Protein AF-A0A832R1A5-F1 (afdb_monomer_lite)

Structure (mmCIF, N/CA/C/O backbone):
data_AF-A0A832R1A5-F1
#
_entry.id   AF-A0A832R1A5-F1
#
loop_
_atom_site.group_PDB
_atom_site.id
_atom_site.type_symbol
_atom_site.label_atom_id
_atom_site.label_alt_id
_atom_site.label_comp_id
_atom_site.label_asym_id
_atom_site.label_entity_id
_atom_site.label_seq_id
_atom_site.pdbx_PDB_ins_code
_atom_site.Cartn_x
_atom_site.Cartn_y
_atom_site.Cartn_z
_atom_site.occupancy
_atom_site.B_iso_or_equiv
_atom_site.auth_seq_id
_atom_site.auth_comp_id
_atom_site.auth_asym_id
_atom_site.auth_atom_id
_atom_site.pdbx_PDB_model_num
ATOM 1 N N . MET A 1 1 ? -7.206 -4.282 30.343 1.00 36.53 1 MET A N 1
ATOM 2 C CA . MET A 1 1 ? -7.888 -5.106 29.324 1.00 36.53 1 MET A CA 1
ATOM 3 C C . MET A 1 1 ? -7.051 -5.003 28.058 1.00 36.53 1 MET A C 1
ATOM 5 O O . MET A 1 1 ? -6.780 -3.883 27.651 1.00 36.53 1 MET A O 1
ATOM 9 N N . LYS A 1 2 ? -6.509 -6.111 27.535 1.00 43.59 2 LYS A N 1
ATOM 10 C CA . LYS A 1 2 ? -5.752 -6.111 26.271 1.00 43.59 2 LYS A CA 1
ATOM 11 C C . LYS A 1 2 ? -6.705 -6.581 25.183 1.00 43.59 2 LYS A C 1
ATOM 13 O O . LYS A 1 2 ? -7.013 -7.765 25.123 1.00 43.59 2 LYS A O 1
ATOM 18 N N . TYR A 1 3 ? -7.196 -5.643 24.390 1.00 51.56 3 TYR A N 1
ATOM 19 C CA . TYR A 1 3 ? -7.909 -5.957 23.164 1.00 51.56 3 TYR A CA 1
ATOM 20 C C . TYR A 1 3 ? -6.858 -6.345 22.125 1.00 51.56 3 TYR A C 1
ATOM 22 O O . TYR A 1 3 ? -5.966 -5.550 21.826 1.00 51.56 3 TYR A O 1
ATOM 30 N N . ASN A 1 4 ? -6.906 -7.580 21.632 1.00 60.34 4 ASN A N 1
ATOM 31 C CA . ASN A 1 4 ? -6.126 -7.953 20.460 1.00 60.34 4 ASN A CA 1
ATOM 32 C C . ASN A 1 4 ? -6.917 -7.473 19.243 1.00 60.34 4 ASN A C 1
ATOM 34 O O . ASN A 1 4 ? -8.109 -7.720 19.141 1.00 60.34 4 ASN A O 1
ATOM 38 N N . GLY A 1 5 ? -6.288 -6.736 18.343 1.00 69.12 5 GLY A N 1
ATOM 39 C CA . GLY A 1 5 ? -6.924 -6.247 17.126 1.00 69.12 5 GLY A CA 1
ATOM 40 C C . GLY A 1 5 ? -5.936 -6.301 15.977 1.00 69.12 5 GLY A C 1
ATOM 41 O O . GLY A 1 5 ? -4.726 -6.352 16.201 1.00 69.12 5 GLY A O 1
ATOM 42 N N . TYR A 1 6 ? -6.444 -6.313 14.751 1.00 78.81 6 TYR A N 1
ATOM 43 C CA . TYR A 1 6 ? -5.612 -6.179 13.564 1.00 78.81 6 TYR A CA 1
ATOM 44 C C . TYR A 1 6 ? -6.191 -5.133 12.618 1.00 78.81 6 TYR A C 1
ATOM 46 O O . TYR A 1 6 ? -7.404 -4.937 12.509 1.00 78.81 6 TYR A O 1
ATOM 54 N N . LEU A 1 7 ? -5.282 -4.463 11.922 1.00 85.56 7 LEU A N 1
ATOM 55 C CA . LEU A 1 7 ? -5.570 -3.440 10.934 1.00 85.56 7 LEU A CA 1
ATOM 56 C C . LEU A 1 7 ? -5.046 -3.924 9.583 1.00 85.56 7 LEU A C 1
ATOM 58 O O . LEU A 1 7 ? -3.906 -4.383 9.500 1.00 85.56 7 LEU A O 1
ATOM 62 N N . LYS A 1 8 ? -5.857 -3.823 8.530 1.00 89.56 8 LYS A N 1
ATOM 63 C CA . LYS A 1 8 ? -5.419 -4.097 7.156 1.00 89.56 8 LYS A CA 1
ATOM 64 C C . LYS A 1 8 ? -5.308 -2.782 6.399 1.00 89.56 8 LYS A C 1
ATOM 66 O O . LYS A 1 8 ? -6.298 -2.065 6.260 1.00 89.56 8 LYS A O 1
ATOM 71 N N . ALA A 1 9 ? -4.119 -2.501 5.884 1.00 91.94 9 ALA A N 1
ATOM 72 C CA . ALA A 1 9 ? -3.858 -1.391 4.979 1.00 91.94 9 ALA A CA 1
ATOM 73 C C . ALA A 1 9 ? -3.256 -1.919 3.676 1.00 91.94 9 ALA A C 1
ATOM 75 O O . ALA A 1 9 ? -2.594 -2.958 3.668 1.00 91.94 9 ALA A O 1
ATOM 76 N N . GLY A 1 10 ? -3.490 -1.213 2.577 1.00 93.31 10 GLY A N 1
ATOM 77 C CA . GLY A 1 10 ? -2.987 -1.623 1.273 1.00 93.31 10 GLY A CA 1
ATOM 78 C C . GLY A 1 10 ? -3.198 -0.561 0.206 1.00 93.31 10 GLY A C 1
ATOM 79 O O . GLY A 1 10 ? -3.805 0.479 0.449 1.00 93.31 10 GLY A O 1
ATOM 80 N N . VAL A 1 11 ? -2.733 -0.869 -0.997 1.00 94.00 11 VAL A N 1
ATOM 81 C CA . VAL A 1 11 ? -2.980 -0.087 -2.208 1.00 94.00 11 VAL A CA 1
ATOM 82 C C . VAL A 1 11 ? -4.032 -0.822 -3.031 1.00 94.00 11 VAL A C 1
ATOM 84 O O . VAL A 1 11 ? -3.940 -2.031 -3.230 1.00 94.00 11 VAL A O 1
ATOM 87 N N . ASP A 1 12 ? -5.035 -0.100 -3.518 1.00 93.00 12 ASP A N 1
ATOM 88 C CA . ASP A 1 12 ? -6.055 -0.674 -4.394 1.00 93.00 12 ASP A CA 1
ATOM 89 C C . ASP A 1 12 ? -5.509 -0.849 -5.816 1.00 93.00 12 ASP A C 1
ATOM 91 O O . ASP A 1 12 ? -5.379 0.111 -6.580 1.00 93.00 12 ASP A O 1
ATOM 95 N N . PHE A 1 13 ? -5.196 -2.092 -6.178 1.00 90.75 13 PHE A N 1
ATOM 96 C CA . PHE A 1 13 ? -4.584 -2.402 -7.468 1.00 90.75 13 PHE A CA 1
ATOM 97 C C . PHE A 1 13 ? -5.527 -2.167 -8.653 1.00 90.75 13 PHE A C 1
ATOM 99 O O . PHE A 1 13 ? -5.051 -1.953 -9.766 1.00 90.75 13 PHE A O 1
ATOM 106 N N . SER A 1 14 ? -6.847 -2.125 -8.434 1.00 91.31 14 SER A N 1
ATOM 107 C CA . SER A 1 14 ? -7.812 -1.838 -9.504 1.00 91.31 14 SER A CA 1
ATOM 108 C C . SER A 1 14 ? -7.699 -0.407 -10.046 1.00 91.31 14 SER A C 1
ATOM 110 O O . SER A 1 14 ? -8.108 -0.138 -11.174 1.00 91.31 14 SER A O 1
ATOM 112 N N . ARG A 1 15 ? -7.110 0.506 -9.261 1.00 90.75 15 ARG A N 1
ATOM 113 C CA . ARG A 1 15 ? -6.889 1.916 -9.615 1.00 90.75 15 ARG A CA 1
ATOM 114 C C . ARG A 1 15 ? -5.472 2.201 -10.126 1.00 90.75 15 ARG A C 1
ATOM 116 O O . ARG A 1 15 ? -5.155 3.355 -10.409 1.00 90.75 15 ARG A O 1
ATOM 123 N N . ILE A 1 16 ? -4.619 1.183 -10.246 1.00 91.94 16 ILE A N 1
ATOM 124 C CA . ILE A 1 16 ? -3.266 1.348 -10.783 1.00 91.94 16 ILE A CA 1
ATOM 125 C C . ILE A 1 16 ? -3.335 1.668 -12.276 1.00 91.94 16 ILE A C 1
ATOM 127 O O . ILE A 1 16 ? -4.058 1.029 -13.039 1.00 91.94 16 ILE A O 1
ATOM 131 N N . LYS A 1 17 ? -2.531 2.641 -12.707 1.00 91.69 17 LYS A N 1
ATOM 132 C CA . LYS A 1 17 ? -2.356 2.979 -14.124 1.00 91.69 17 LYS A CA 1
ATOM 133 C C . LYS A 1 17 ? -0.989 2.507 -14.588 1.00 91.69 17 LYS A C 1
ATOM 135 O O . LYS A 1 17 ? 0.019 2.834 -13.965 1.00 91.69 17 LYS A O 1
ATOM 140 N N . ILE A 1 18 ? -0.959 1.757 -15.685 1.00 90.50 18 ILE A N 1
ATOM 141 C CA . ILE A 1 18 ? 0.268 1.214 -16.270 1.00 90.50 18 ILE A CA 1
ATOM 142 C C . ILE A 1 18 ? 0.465 1.837 -17.649 1.00 90.50 18 ILE A C 1
ATOM 144 O O . ILE A 1 18 ? -0.435 1.822 -18.487 1.00 90.50 18 ILE A O 1
ATOM 148 N N . ASN A 1 19 ? 1.660 2.366 -17.882 1.00 89.44 19 ASN A N 1
ATOM 149 C CA . ASN A 1 19 ? 2.071 2.979 -19.132 1.00 89.44 19 ASN A CA 1
ATOM 150 C C . ASN A 1 19 ? 3.384 2.334 -19.580 1.00 89.44 19 ASN A C 1
ATOM 152 O O . ASN A 1 19 ? 4.444 2.608 -19.019 1.00 89.44 19 ASN A O 1
ATOM 156 N N . THR A 1 20 ? 3.321 1.488 -20.602 1.00 88.88 20 THR A N 1
ATOM 157 C CA . THR A 1 20 ? 4.510 0.959 -21.280 1.00 88.88 20 THR A CA 1
ATOM 158 C C . THR A 1 20 ? 5.116 2.064 -22.140 1.00 88.88 20 THR A C 1
ATOM 160 O O . THR A 1 20 ? 4.452 2.579 -23.040 1.00 88.88 20 THR A O 1
ATOM 163 N N . LEU A 1 21 ? 6.348 2.466 -21.833 1.00 82.69 21 LEU A N 1
ATOM 164 C CA . LEU A 1 21 ? 7.063 3.518 -22.561 1.00 82.69 21 LEU A CA 1
ATOM 165 C C . LEU A 1 21 ? 7.871 2.926 -23.722 1.00 82.69 21 LEU A C 1
ATOM 167 O O . LEU A 1 21 ? 7.950 3.533 -24.787 1.00 82.69 21 LEU A O 1
ATOM 171 N N . THR A 1 22 ? 8.424 1.729 -23.520 1.00 86.31 22 THR A N 1
ATOM 172 C CA . THR A 1 22 ? 9.094 0.898 -24.530 1.00 86.31 22 THR A CA 1
ATOM 173 C C . THR A 1 22 ? 8.855 -0.582 -24.206 1.00 86.31 22 THR A C 1
ATOM 175 O O . THR A 1 22 ? 8.242 -0.900 -23.185 1.00 86.31 22 THR A O 1
ATOM 178 N N . ASP A 1 23 ? 9.386 -1.492 -25.028 1.00 85.81 23 ASP A N 1
ATOM 179 C CA . ASP A 1 23 ? 9.330 -2.941 -24.774 1.00 85.81 23 ASP A CA 1
ATOM 180 C C . ASP A 1 23 ? 10.053 -3.360 -23.477 1.00 85.81 23 ASP A C 1
ATOM 182 O O . ASP A 1 23 ? 9.775 -4.425 -22.936 1.00 85.81 23 ASP A O 1
ATOM 186 N N . SER A 1 24 ? 10.965 -2.527 -22.960 1.00 90.12 24 SER A N 1
ATOM 187 C CA . SER A 1 24 ? 11.765 -2.800 -21.756 1.00 90.1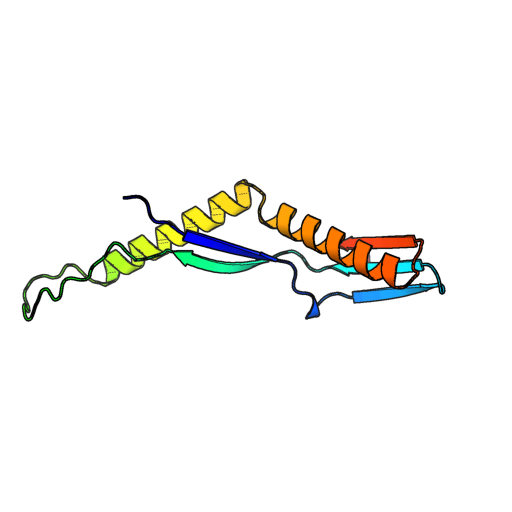2 24 SER A CA 1
ATOM 188 C C . SER A 1 24 ? 11.521 -1.819 -20.605 1.00 90.12 24 SER A C 1
ATOM 190 O O . SER A 1 24 ? 12.080 -2.009 -19.521 1.00 90.12 24 SER A O 1
ATOM 192 N N . MET A 1 25 ? 10.710 -0.775 -20.820 1.00 92.50 25 MET A N 1
ATOM 193 C CA . MET A 1 25 ? 10.469 0.304 -19.859 1.00 92.50 25 MET A CA 1
ATOM 194 C C . MET A 1 25 ? 8.981 0.477 -19.561 1.00 92.50 25 MET A C 1
ATOM 196 O O . MET A 1 25 ? 8.161 0.688 -20.460 1.00 92.50 25 MET A O 1
ATOM 200 N N . VAL A 1 26 ? 8.644 0.495 -18.273 1.00 93.88 26 VAL A N 1
ATOM 201 C CA . VAL A 1 26 ? 7.271 0.651 -17.791 1.00 93.88 26 VAL A CA 1
ATOM 202 C C . VAL A 1 26 ? 7.182 1.686 -16.675 1.00 93.88 26 VAL A C 1
ATOM 204 O O . VAL A 1 26 ? 7.989 1.729 -15.746 1.00 93.88 26 VAL A O 1
ATOM 207 N N . HIS A 1 27 ? 6.162 2.533 -16.767 1.00 94.00 27 HIS A N 1
ATOM 208 C CA . HIS A 1 27 ? 5.765 3.447 -15.711 1.00 94.00 27 HIS A CA 1
ATOM 209 C C . HIS A 1 27 ? 4.464 2.970 -15.065 1.00 94.00 27 HIS A C 1
ATOM 211 O O . HIS A 1 27 ? 3.472 2.736 -15.754 1.00 94.00 27 HIS A O 1
ATOM 217 N N . VAL A 1 28 ? 4.455 2.877 -13.739 1.00 93.75 28 VAL A N 1
ATOM 218 C CA . VAL A 1 28 ? 3.290 2.484 -12.945 1.00 93.75 28 VAL A CA 1
ATOM 219 C C . VAL A 1 28 ? 2.922 3.622 -12.009 1.00 93.75 28 VAL A C 1
ATOM 221 O O . VAL A 1 28 ? 3.752 4.090 -11.234 1.00 93.75 28 VAL A O 1
ATOM 224 N N . SER A 1 29 ? 1.671 4.062 -12.063 1.00 93.62 29 SER A N 1
ATOM 225 C CA . SER A 1 29 ? 1.112 5.004 -11.103 1.00 93.62 29 SER A CA 1
ATOM 226 C C . SER A 1 29 ? 0.204 4.258 -10.135 1.00 93.62 29 SER A C 1
ATOM 228 O O . SER A 1 29 ? -0.776 3.642 -10.558 1.00 93.62 29 SER A O 1
ATOM 230 N N . ILE A 1 30 ? 0.548 4.292 -8.849 1.00 94.31 30 ILE A N 1
ATOM 231 C CA . ILE A 1 30 ? -0.216 3.650 -7.779 1.00 94.31 30 ILE A CA 1
ATOM 232 C C . ILE A 1 30 ? -1.051 4.686 -7.015 1.00 94.31 30 ILE A C 1
ATOM 234 O O . ILE A 1 30 ? -0.564 5.792 -6.758 1.00 94.31 30 ILE A O 1
ATOM 238 N N . PRO A 1 31 ? -2.300 4.366 -6.631 1.00 93.06 31 PRO A N 1
ATOM 239 C CA . PRO A 1 31 ? -3.085 5.243 -5.774 1.00 93.06 31 PRO A CA 1
ATOM 240 C C . PRO A 1 31 ? -2.473 5.308 -4.370 1.00 93.06 31 PRO A C 1
ATOM 242 O O . PRO A 1 31 ? -1.635 4.485 -3.990 1.00 93.06 31 PRO A O 1
ATOM 245 N N . LYS A 1 32 ? -2.924 6.278 -3.572 1.00 91.88 32 LYS A N 1
ATOM 246 C CA . LYS A 1 32 ? -2.549 6.330 -2.157 1.00 91.88 32 LYS A CA 1
ATOM 247 C C . LYS A 1 32 ? -3.061 5.087 -1.413 1.00 91.88 32 LYS A C 1
ATOM 249 O O . LYS A 1 32 ? -4.151 4.603 -1.726 1.00 91.88 32 LYS A O 1
ATOM 254 N N . PRO A 1 33 ? -2.297 4.586 -0.431 1.00 92.31 33 PRO A N 1
ATOM 255 C CA . PRO A 1 33 ? -2.723 3.481 0.409 1.00 92.31 33 PRO A CA 1
ATOM 256 C C . PRO A 1 33 ? -3.887 3.911 1.305 1.00 92.31 33 PRO A C 1
ATOM 258 O O . PRO A 1 33 ? -3.963 5.057 1.754 1.00 92.31 33 PRO A O 1
ATOM 261 N N . GLU A 1 34 ? -4.766 2.966 1.605 1.00 90.50 34 GLU A N 1
ATOM 262 C CA . GLU A 1 34 ? -5.939 3.165 2.450 1.00 90.50 34 GLU A CA 1
ATOM 263 C C . GLU A 1 34 ? -6.038 2.031 3.478 1.00 90.50 34 GLU A C 1
ATOM 265 O O . GLU A 1 34 ? -5.466 0.949 3.314 1.00 90.50 34 GLU A O 1
ATOM 270 N N . ILE A 1 35 ? -6.756 2.294 4.569 1.00 88.06 35 ILE A N 1
ATOM 271 C CA . ILE A 1 35 ? -7.121 1.268 5.547 1.00 88.06 35 ILE A CA 1
ATOM 272 C C . ILE A 1 35 ? -8.398 0.599 5.047 1.00 88.06 35 ILE A C 1
ATOM 274 O O . ILE A 1 35 ? -9.424 1.259 4.904 1.00 88.06 35 ILE A O 1
ATOM 278 N N . PHE A 1 36 ? -8.335 -0.708 4.805 1.00 84.94 36 PHE A N 1
ATOM 279 C CA . PHE A 1 36 ? -9.465 -1.493 4.304 1.00 84.94 36 PHE A CA 1
ATOM 280 C C . PHE A 1 36 ? -10.293 -2.122 5.417 1.00 84.94 36 PHE A C 1
ATOM 282 O O . PHE A 1 36 ? -11.499 -2.293 5.264 1.00 84.94 36 PHE A O 1
ATOM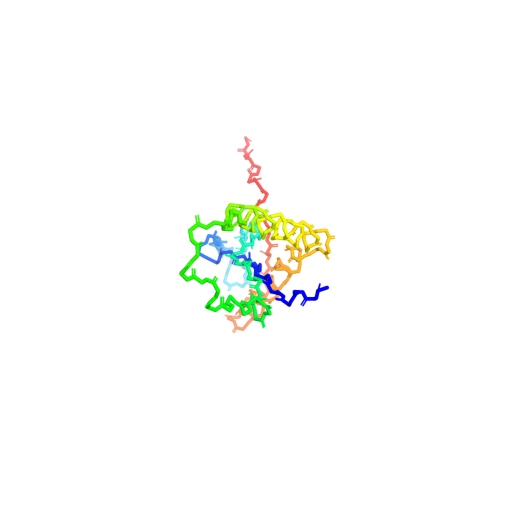 289 N N . ASP A 1 37 ? -9.650 -2.515 6.516 1.00 78.56 37 ASP A N 1
ATOM 290 C CA . ASP A 1 37 ? -10.307 -3.292 7.563 1.00 78.56 37 ASP A CA 1
ATOM 291 C C . ASP A 1 37 ? -9.696 -2.989 8.929 1.00 78.56 37 ASP A C 1
ATOM 293 O O . ASP A 1 37 ? -8.488 -2.784 9.055 1.00 78.56 37 ASP A O 1
ATOM 297 N N . THR A 1 38 ? -10.542 -2.949 9.951 1.00 76.75 38 THR A N 1
ATOM 298 C CA . THR A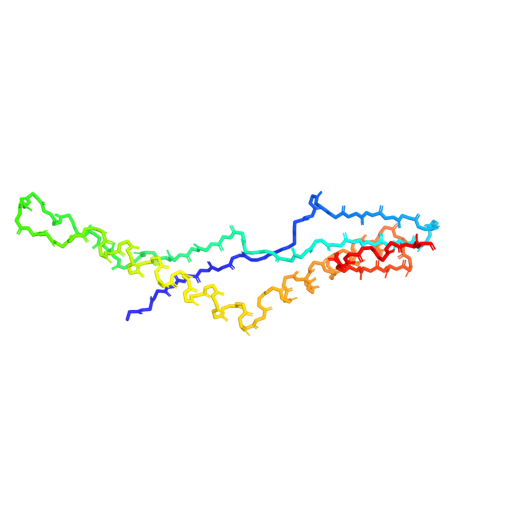 1 38 ? -10.183 -2.657 11.340 1.00 76.75 38 THR A CA 1
ATOM 299 C C . THR A 1 38 ? -10.988 -3.586 12.236 1.00 76.75 38 THR A C 1
ATOM 301 O O . THR A 1 38 ? -12.169 -3.343 12.501 1.00 76.75 38 THR A O 1
ATOM 304 N N . VAL A 1 39 ? -10.343 -4.647 12.716 1.00 74.31 39 VAL A N 1
ATOM 305 C CA . VAL A 1 39 ? -10.973 -5.650 13.576 1.00 74.31 39 VAL A CA 1
ATOM 306 C C . VAL A 1 39 ? -10.422 -5.522 14.985 1.00 74.31 39 VAL A C 1
ATOM 308 O O . VAL A 1 39 ? -9.211 -5.504 15.195 1.00 74.31 39 VAL A O 1
ATOM 311 N N . ILE A 1 40 ? -11.332 -5.456 15.950 1.00 68.31 40 ILE A N 1
ATOM 312 C CA . ILE A 1 40 ? -11.028 -5.616 17.369 1.00 68.31 40 ILE A CA 1
ATOM 313 C C . ILE A 1 40 ? -11.599 -6.979 17.755 1.00 68.31 40 ILE A C 1
ATOM 315 O O . ILE A 1 40 ? -12.782 -7.220 17.532 1.00 68.31 40 ILE A O 1
ATOM 319 N N . ASP A 1 41 ? -10.758 -7.883 18.256 1.00 60.88 41 ASP A N 1
ATOM 320 C CA . ASP A 1 41 ? -11.194 -9.180 18.767 1.00 60.88 41 ASP A CA 1
ATOM 321 C C . ASP A 1 41 ? -11.947 -8.957 20.084 1.00 60.88 41 ASP A C 1
ATOM 323 O O . ASP A 1 41 ? -11.376 -8.588 21.115 1.00 60.88 41 ASP A O 1
ATOM 327 N N . GLU A 1 42 ? -13.262 -9.148 20.025 1.00 57.03 42 GLU A N 1
ATOM 328 C CA . GLU A 1 42 ? -14.184 -9.004 21.150 1.00 57.03 42 GLU A CA 1
ATOM 329 C C . GLU A 1 42 ? -14.167 -10.228 22.088 1.00 57.03 42 GLU A C 1
ATOM 331 O O . GLU A 1 42 ? -14.968 -10.289 23.022 1.00 57.03 42 GLU A O 1
ATOM 336 N N . GLY A 1 43 ? -13.230 -11.174 21.913 1.00 53.94 43 GLY A N 1
ATOM 337 C CA . GLY A 1 43 ? -13.094 -12.440 22.653 1.00 53.94 43 GLY A CA 1
ATOM 338 C C . GLY A 1 43 ? -12.923 -12.381 24.183 1.00 53.94 43 GLY A C 1
ATOM 339 O O . GLY A 1 43 ? -12.522 -13.367 24.794 1.00 53.94 43 GLY A O 1
ATOM 340 N N . SER A 1 44 ? -13.241 -11.268 24.844 1.00 44.94 44 SER A N 1
ATOM 341 C CA . SER A 1 44 ? -13.348 -11.182 26.308 1.00 44.94 44 SER A CA 1
ATOM 342 C C . SER A 1 44 ? -14.580 -10.434 26.817 1.00 44.94 44 SER A C 1
ATOM 344 O O . SER A 1 44 ? -14.749 -10.316 28.028 1.00 44.94 44 SER A O 1
ATOM 346 N N . VAL A 1 45 ? -15.483 -9.999 25.935 1.00 45.44 45 VAL A N 1
ATOM 347 C CA . VAL A 1 45 ? -16.860 -9.735 26.345 1.00 45.44 45 VAL A CA 1
ATOM 348 C C . VAL A 1 45 ? -17.631 -10.994 26.004 1.00 45.44 45 VAL A C 1
ATOM 350 O O . VAL A 1 45 ? -18.368 -11.075 25.028 1.00 45.44 45 VAL A O 1
ATOM 353 N N . GLN A 1 46 ? -17.438 -12.020 26.840 1.00 41.91 46 GLN A N 1
ATOM 354 C CA . GLN A 1 46 ? -18.553 -12.907 27.125 1.00 41.91 46 GLN A CA 1
ATOM 355 C C . GLN A 1 46 ? -19.664 -11.968 27.581 1.00 41.91 46 GLN A C 1
ATOM 357 O O . GLN A 1 46 ? -19.691 -11.535 28.732 1.00 41.91 46 GLN A O 1
ATOM 362 N N . ILE A 1 47 ? -20.532 -11.591 26.642 1.00 46.44 47 ILE A N 1
ATOM 363 C CA . ILE A 1 47 ? -21.883 -11.154 26.929 1.00 46.44 47 ILE A CA 1
ATOM 364 C C . ILE A 1 47 ? -22.470 -12.399 27.577 1.00 46.44 47 ILE A C 1
ATOM 366 O O . ILE A 1 47 ? -23.034 -13.273 26.917 1.00 46.44 47 ILE A O 1
ATOM 370 N N . TYR A 1 48 ? -22.183 -12.564 28.872 1.00 39.03 48 TYR A N 1
ATOM 371 C CA . TYR A 1 48 ? -22.929 -13.469 29.701 1.00 39.03 48 TYR A CA 1
ATOM 372 C C . TYR A 1 48 ? -24.372 -13.130 29.405 1.00 39.03 48 TYR A C 1
ATOM 374 O O . TYR A 1 48 ? -24.743 -11.964 29.259 1.00 39.03 48 TYR A O 1
ATOM 382 N N . ASN A 1 49 ? -25.143 -14.185 29.236 1.00 42.38 49 ASN A N 1
ATOM 383 C CA . ASN A 1 49 ? -26.576 -14.194 29.062 1.00 42.38 49 ASN A CA 1
ATOM 384 C C . ASN A 1 49 ? -27.256 -13.650 30.346 1.00 42.38 49 ASN A C 1
ATOM 386 O O . ASN A 1 49 ? -28.072 -14.313 30.972 1.00 42.38 49 ASN A O 1
ATOM 390 N N . GLU A 1 50 ? -26.830 -12.472 30.799 1.00 41.00 50 GLU A N 1
ATOM 391 C CA . GLU A 1 50 ? -27.418 -11.623 31.810 1.00 41.00 50 GLU A CA 1
ATOM 392 C C . GLU A 1 50 ? -28.208 -10.585 31.012 1.00 41.00 50 GLU A C 1
ATOM 394 O O . GLU A 1 50 ? -27.655 -9.674 30.417 1.00 41.00 50 GLU A O 1
ATOM 399 N N . SER A 1 51 ? -29.519 -10.608 30.921 1.00 45.00 51 SER A N 1
ATOM 400 C CA . SER A 1 51 ? -30.514 -11.327 31.688 1.00 45.00 51 SER A CA 1
ATOM 401 C C . SER A 1 51 ? -31.856 -10.918 31.082 1.00 45.00 51 SER A C 1
ATOM 403 O O . SER A 1 51 ? -31.987 -9.832 30.510 1.00 45.00 51 SER A O 1
ATOM 405 N N . GLU A 1 52 ? -32.881 -11.735 31.271 1.00 47.84 52 GLU A N 1
ATOM 406 C CA . GLU A 1 52 ? -34.256 -11.249 31.345 1.00 47.84 52 GLU A CA 1
ATOM 407 C C . GLU A 1 52 ? -34.394 -10.253 32.514 1.00 47.84 52 GLU A C 1
ATOM 409 O O . GLU A 1 52 ? -34.932 -10.574 33.569 1.00 47.84 52 GLU A O 1
ATOM 414 N N . ASN A 1 53 ? -33.840 -9.046 32.384 1.00 46.34 53 ASN A N 1
ATOM 415 C CA . ASN A 1 53 ? -33.879 -8.050 33.446 1.00 46.34 53 ASN A CA 1
ATOM 416 C C . ASN A 1 53 ? -34.090 -6.663 32.844 1.00 46.34 53 ASN A C 1
ATOM 418 O O . ASN A 1 53 ? -33.169 -5.992 32.383 1.00 46.34 53 ASN A O 1
ATOM 422 N N . ALA A 1 54 ? -35.350 -6.232 32.869 1.00 52.00 54 ALA A N 1
ATOM 423 C CA . ALA A 1 54 ? -35.849 -4.960 32.347 1.00 52.00 54 ALA A CA 1
ATOM 424 C C . ALA A 1 54 ? -35.326 -3.705 33.089 1.00 52.0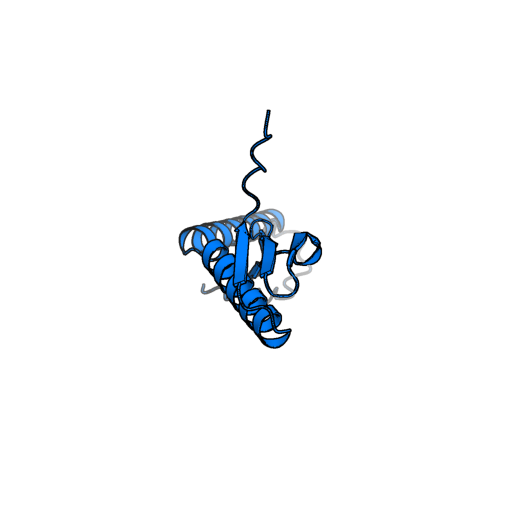0 54 ALA A C 1
ATOM 426 O O . ALA A 1 54 ? -35.877 -2.621 32.916 1.00 52.00 54 ALA A O 1
ATOM 427 N N . PHE A 1 55 ? -34.298 -3.838 33.936 1.00 53.50 55 PHE A N 1
ATOM 428 C CA . PHE A 1 55 ? -33.916 -2.827 34.926 1.00 53.50 55 PHE A CA 1
ATOM 429 C C . PHE A 1 55 ? -32.419 -2.511 35.030 1.00 53.50 55 PHE A C 1
ATOM 431 O O . PHE A 1 55 ? -32.051 -1.725 35.900 1.00 53.50 55 PHE A O 1
ATOM 438 N N . ASN A 1 56 ? -31.557 -3.014 34.138 1.00 44.28 56 ASN A N 1
ATOM 439 C CA . ASN A 1 56 ? -30.171 -2.536 34.076 1.00 44.28 56 ASN A CA 1
ATOM 440 C C . ASN A 1 56 ? -29.896 -1.792 32.758 1.00 44.28 56 ASN A C 1
ATOM 442 O O . ASN A 1 56 ? -29.514 -2.418 31.771 1.00 44.28 56 ASN A O 1
ATOM 446 N N . PRO A 1 57 ? -30.081 -0.459 32.695 1.00 46.53 57 PRO A N 1
ATOM 447 C CA . PRO A 1 57 ? -29.719 0.330 31.529 1.00 46.53 57 PRO A CA 1
ATOM 448 C C . PRO A 1 57 ? -28.203 0.561 31.519 1.00 46.53 57 PRO A C 1
ATOM 450 O O . PRO A 1 57 ? -27.741 1.699 31.567 1.00 46.53 57 PRO A O 1
ATOM 453 N N . ILE A 1 58 ? -27.405 -0.508 31.433 1.00 52.00 58 ILE A N 1
ATOM 454 C CA . ILE A 1 58 ? -26.080 -0.371 30.830 1.00 52.00 58 ILE A CA 1
ATOM 455 C C . ILE A 1 58 ? -26.385 -0.203 29.352 1.00 52.00 58 ILE A C 1
ATOM 457 O O . ILE A 1 58 ? -26.670 -1.157 28.629 1.00 52.00 58 ILE A O 1
ATOM 461 N N . LYS A 1 59 ? -26.507 1.060 28.956 1.00 55.38 59 LYS A N 1
ATOM 462 C CA . LYS A 1 59 ? -26.964 1.437 27.633 1.00 55.38 59 LYS A CA 1
ATOM 463 C C . LYS A 1 59 ? -25.975 0.833 26.649 1.00 55.38 59 LYS A C 1
ATOM 465 O O . LYS A 1 59 ? -24.816 1.228 26.610 1.00 55.38 59 LYS A O 1
ATOM 470 N N . ILE A 1 60 ? -26.432 -0.125 25.851 1.00 57.44 60 ILE A N 1
ATOM 471 C CA . ILE A 1 60 ? -25.654 -0.750 24.771 1.00 57.44 60 ILE A CA 1
ATOM 472 C C . ILE A 1 60 ? -24.997 0.329 23.876 1.00 57.44 60 ILE A C 1
ATOM 474 O O . ILE A 1 60 ? -23.929 0.110 23.306 1.00 57.44 60 ILE A O 1
ATOM 478 N N . SER A 1 61 ? -25.584 1.534 23.818 1.00 60.53 61 SER A N 1
ATOM 479 C CA . SER A 1 61 ? -24.990 2.727 23.203 1.00 60.53 61 SER A CA 1
ATOM 480 C C . SER A 1 61 ? -23.603 3.088 23.740 1.00 60.53 61 SER A C 1
ATOM 482 O O . SER A 1 61 ? -22.715 3.367 22.942 1.00 60.53 61 SER A O 1
ATOM 484 N N . ASP A 1 62 ? -23.397 3.056 25.057 1.00 62.53 62 ASP A N 1
ATOM 485 C CA . ASP A 1 62 ? -22.166 3.517 25.710 1.00 62.53 62 ASP A CA 1
ATOM 486 C C . ASP A 1 62 ? -21.013 2.538 25.425 1.00 62.53 62 ASP A C 1
ATOM 488 O O . ASP A 1 62 ? -19.859 2.938 25.257 1.00 62.53 62 ASP A O 1
ATOM 492 N N . TYR A 1 63 ? -21.345 1.250 25.288 1.00 64.75 63 TYR A N 1
ATOM 493 C CA . TYR A 1 63 ? -20.417 0.199 24.872 1.00 64.75 63 TYR A CA 1
ATOM 494 C C . TYR A 1 63 ? -20.003 0.351 23.400 1.00 64.75 63 TYR A C 1
ATOM 496 O O . TYR A 1 63 ? -18.812 0.368 23.088 1.00 64.75 63 TYR A O 1
ATOM 504 N N . ASN A 1 64 ? -20.967 0.561 22.499 1.00 67.12 64 ASN A N 1
ATOM 505 C CA . ASN A 1 64 ? -20.685 0.802 21.080 1.00 67.12 64 ASN A CA 1
ATOM 506 C C . ASN A 1 64 ? -19.856 2.083 20.861 1.00 67.12 64 ASN A C 1
ATOM 508 O O . ASN A 1 64 ? -18.973 2.121 20.002 1.00 67.12 64 ASN A O 1
ATOM 512 N N . GLU A 1 65 ? -20.101 3.128 21.654 1.00 73.69 65 GLU A N 1
ATOM 513 C CA . GLU A 1 65 ? -19.332 4.374 21.611 1.00 73.69 65 GLU A CA 1
ATOM 514 C C . GLU A 1 65 ? -17.895 4.190 22.128 1.00 73.69 65 GLU A C 1
ATOM 516 O O . GLU A 1 65 ? -16.955 4.771 21.579 1.00 73.69 65 GLU A O 1
ATOM 521 N N . ALA A 1 66 ? -17.691 3.369 23.163 1.00 73.62 66 ALA A N 1
ATOM 522 C CA . ALA A 1 66 ? -1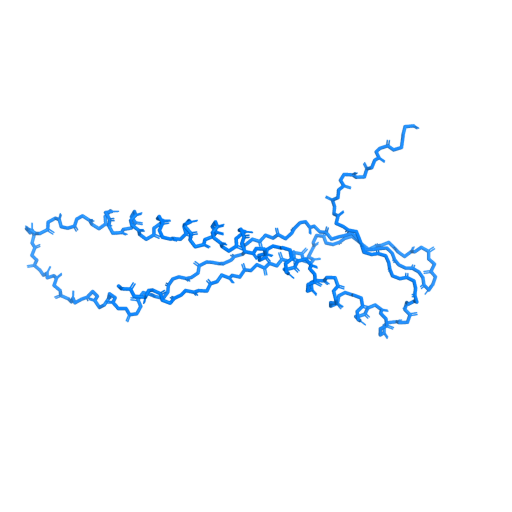6.356 3.008 23.639 1.00 73.62 66 ALA A CA 1
ATOM 523 C C . ALA A 1 66 ? -15.574 2.215 22.576 1.00 73.62 66 ALA A C 1
ATOM 525 O O . ALA A 1 66 ? -14.439 2.572 22.263 1.00 73.62 66 ALA A O 1
ATOM 526 N N . LEU A 1 67 ? -16.202 1.219 21.944 1.00 73.06 67 LEU A N 1
ATOM 527 C CA . LEU A 1 67 ? -15.587 0.438 20.866 1.00 73.06 67 LEU A CA 1
ATOM 528 C C . LEU A 1 67 ? -15.211 1.297 19.653 1.00 73.06 67 LEU A C 1
ATOM 530 O O . LEU A 1 67 ? -14.123 1.154 19.099 1.00 73.06 67 LEU A O 1
ATOM 534 N N . SER A 1 68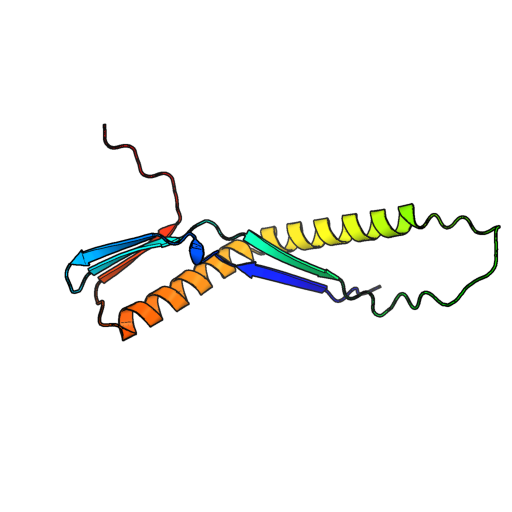 ? -16.090 2.213 19.243 1.00 76.69 68 SER A N 1
ATOM 535 C CA . SER A 1 68 ? -15.807 3.137 18.140 1.00 76.69 68 SER A CA 1
ATOM 536 C C . SER A 1 68 ? -14.617 4.055 18.452 1.00 76.69 68 SER A C 1
ATOM 538 O O . SER A 1 68 ? -13.760 4.289 17.595 1.00 76.69 68 SER A O 1
ATOM 540 N N . ARG A 1 69 ? -14.505 4.539 19.696 1.00 82.00 69 ARG A N 1
ATOM 541 C CA . ARG A 1 69 ? -13.347 5.333 20.136 1.00 82.00 69 ARG A CA 1
ATOM 542 C C . ARG A 1 69 ? -12.048 4.533 20.085 1.00 82.00 69 ARG A C 1
ATOM 544 O O . ARG A 1 69 ? -11.081 5.024 19.509 1.00 82.00 69 ARG A O 1
ATOM 551 N N . GLU A 1 70 ? -12.040 3.306 20.597 1.00 81.38 70 GLU A N 1
ATOM 552 C CA . GLU A 1 70 ? -10.864 2.425 20.550 1.00 81.38 70 GLU A CA 1
ATOM 553 C C . GLU A 1 70 ? -10.432 2.114 19.105 1.00 81.38 70 GLU A C 1
ATOM 555 O O . GLU A 1 70 ? -9.246 2.206 18.785 1.00 81.38 70 GLU A O 1
ATOM 560 N N . LYS A 1 71 ? -11.382 1.863 18.185 1.00 80.56 71 LYS A N 1
ATOM 561 C CA . LYS A 1 71 ? -11.081 1.689 16.746 1.00 80.56 71 LYS A CA 1
ATOM 562 C C . LYS A 1 71 ? -10.361 2.904 16.165 1.00 80.56 71 LYS A C 1
ATOM 564 O O . LYS A 1 71 ? -9.348 2.756 15.485 1.00 80.56 71 LYS A O 1
ATOM 569 N N . ASN A 1 72 ? -10.860 4.104 16.453 1.00 84.56 72 ASN A N 1
ATOM 570 C CA . ASN A 1 72 ? -10.260 5.343 15.961 1.00 84.56 72 ASN A CA 1
ATOM 571 C C . ASN A 1 72 ? -8.865 5.592 16.550 1.00 84.56 72 ASN A C 1
ATOM 573 O O . ASN A 1 72 ? -7.983 6.070 15.838 1.00 84.56 72 ASN A O 1
ATOM 577 N N . ILE A 1 73 ? -8.643 5.270 17.827 1.00 87.12 73 ILE A N 1
ATOM 578 C CA . ILE A 1 73 ? -7.316 5.370 18.452 1.00 87.12 73 ILE A CA 1
ATOM 579 C C . ILE A 1 73 ? -6.343 4.416 17.754 1.00 87.12 73 ILE A C 1
ATOM 581 O O . ILE A 1 73 ? -5.293 4.860 17.296 1.00 87.12 73 ILE A O 1
ATOM 585 N N . MET A 1 74 ? -6.731 3.150 17.569 1.00 85.12 74 MET A N 1
ATOM 586 C CA . MET A 1 74 ? -5.902 2.145 16.898 1.00 85.12 74 MET A CA 1
ATOM 587 C C . MET A 1 74 ? -5.542 2.549 15.460 1.00 85.12 74 MET A C 1
ATOM 589 O O . MET A 1 74 ? -4.383 2.436 15.062 1.00 85.12 74 MET A O 1
ATOM 593 N N . ILE A 1 75 ? -6.509 3.066 14.692 1.00 86.56 75 ILE A N 1
ATOM 594 C CA . ILE A 1 75 ? -6.282 3.583 13.334 1.00 86.56 75 ILE A CA 1
ATOM 595 C C . ILE A 1 75 ? -5.264 4.727 13.355 1.00 86.56 75 ILE A C 1
ATOM 597 O O . ILE A 1 75 ? -4.285 4.703 12.610 1.00 86.56 75 ILE A O 1
ATOM 601 N N . ASN A 1 76 ? -5.472 5.723 14.216 1.00 90.00 76 ASN A N 1
ATOM 602 C CA . ASN A 1 76 ? -4.597 6.889 14.285 1.00 90.00 76 ASN A CA 1
ATOM 603 C C . ASN A 1 76 ? -3.178 6.520 14.719 1.00 90.00 76 ASN A C 1
ATOM 605 O O . ASN A 1 76 ? -2.212 7.064 14.185 1.00 90.00 76 ASN A O 1
ATOM 609 N N . ASP A 1 77 ? -3.041 5.598 15.667 1.00 90.31 77 ASP A N 1
ATOM 610 C CA . ASP A 1 77 ? -1.740 5.141 16.137 1.00 90.31 77 ASP A CA 1
ATOM 611 C C . ASP A 1 77 ? -1.007 4.343 15.060 1.00 90.31 77 ASP A C 1
ATOM 613 O O . ASP A 1 77 ? 0.175 4.592 14.830 1.00 90.31 77 ASP A O 1
ATOM 617 N N . ALA A 1 78 ? -1.698 3.480 14.315 1.00 88.56 78 ALA A N 1
ATOM 618 C CA . ALA A 1 78 ? -1.101 2.771 13.187 1.00 88.56 78 ALA A CA 1
ATOM 619 C C . ALA A 1 78 ? -0.687 3.719 12.046 1.00 88.56 78 ALA A C 1
ATOM 621 O O . ALA A 1 78 ? 0.384 3.556 11.459 1.00 88.56 78 ALA A O 1
ATOM 622 N N . ILE A 1 79 ? -1.488 4.754 11.757 1.00 91.88 79 ILE A N 1
ATOM 623 C CA . ILE A 1 79 ? -1.121 5.804 10.794 1.00 91.88 79 ILE A CA 1
ATOM 624 C C . ILE A 1 79 ? 0.150 6.525 11.255 1.00 91.88 79 ILE A C 1
ATOM 626 O O . ILE A 1 79 ? 1.073 6.691 10.458 1.00 91.88 79 ILE A O 1
ATOM 630 N N . LYS A 1 80 ? 0.241 6.908 12.537 1.00 92.44 80 LYS A N 1
ATOM 631 C CA . LYS A 1 80 ? 1.448 7.534 13.110 1.00 92.44 80 LYS A CA 1
ATOM 632 C C . LYS A 1 80 ? 2.661 6.606 13.082 1.00 92.44 80 LYS A C 1
ATOM 634 O O . LYS A 1 80 ? 3.777 7.085 12.912 1.00 92.44 80 LYS A O 1
ATOM 639 N N . GLN A 1 81 ? 2.448 5.302 13.246 1.00 92.69 81 GLN A N 1
ATOM 640 C CA . GLN A 1 81 ? 3.493 4.280 13.148 1.00 92.69 81 GLN A CA 1
ATOM 641 C C . GLN A 1 81 ? 3.936 4.011 11.706 1.00 92.69 81 GLN A C 1
ATOM 643 O O . GLN A 1 81 ? 4.958 3.366 11.506 1.00 92.69 81 GLN A O 1
ATOM 648 N N . GLY A 1 82 ? 3.223 4.544 10.710 1.00 93.75 82 GLY A N 1
ATOM 649 C CA . GLY A 1 82 ? 3.630 4.472 9.312 1.00 93.75 82 GLY A CA 1
ATOM 650 C C . GLY A 1 82 ? 3.003 3.329 8.520 1.00 93.75 82 GLY A C 1
ATOM 651 O O . GLY A 1 82 ? 3.476 3.065 7.421 1.00 93.75 82 GLY A O 1
ATOM 652 N N . ILE A 1 83 ? 1.909 2.711 8.988 1.00 94.44 83 ILE A N 1
ATOM 653 C CA . ILE A 1 83 ? 1.288 1.565 8.294 1.00 94.44 83 ILE A CA 1
ATOM 654 C C . ILE A 1 83 ? 0.941 1.857 6.822 1.00 94.44 83 ILE A C 1
ATOM 656 O O . ILE A 1 83 ? 1.038 0.984 5.965 1.00 94.44 83 ILE A O 1
ATOM 660 N N . LEU A 1 84 ? 0.563 3.100 6.507 1.00 93.88 84 LEU A N 1
ATOM 661 C CA . LEU A 1 84 ? 0.283 3.525 5.135 1.00 93.88 84 LEU A CA 1
ATOM 662 C C . LEU A 1 84 ? 1.558 3.558 4.287 1.00 93.88 84 LEU A C 1
ATOM 664 O O . LEU A 1 84 ? 1.554 3.102 3.150 1.00 93.88 84 LEU A O 1
ATOM 668 N N . LYS A 1 85 ? 2.664 4.050 4.850 1.00 94.31 85 LYS A N 1
ATOM 669 C CA . LYS A 1 85 ? 3.961 4.029 4.172 1.00 94.31 85 LYS A CA 1
ATOM 670 C C . LYS A 1 85 ? 4.405 2.588 3.923 1.00 94.31 85 LYS A C 1
ATOM 672 O O . LYS A 1 85 ? 4.817 2.274 2.812 1.00 94.31 85 LYS A O 1
ATOM 677 N N . ASP A 1 86 ? 4.259 1.721 4.919 1.00 95.19 86 ASP A N 1
ATOM 678 C CA . ASP A 1 86 ? 4.593 0.305 4.783 1.00 95.19 86 ASP A CA 1
ATOM 679 C C . ASP A 1 86 ? 3.745 -0.355 3.690 1.00 95.19 86 ASP A C 1
ATOM 681 O O . ASP A 1 86 ? 4.281 -1.051 2.834 1.00 95.19 86 ASP A O 1
ATOM 685 N N . ALA A 1 87 ? 2.441 -0.070 3.641 1.00 95.25 87 ALA A N 1
ATOM 686 C CA . ALA A 1 87 ? 1.557 -0.548 2.580 1.00 95.25 87 ALA A CA 1
ATOM 687 C C . ALA A 1 87 ? 2.015 -0.093 1.181 1.00 95.25 87 ALA A C 1
ATOM 689 O O . ALA A 1 87 ? 2.039 -0.900 0.249 1.00 95.25 87 ALA A O 1
ATOM 690 N N . THR A 1 88 ? 2.416 1.173 1.032 1.00 94.94 88 THR A N 1
ATOM 691 C CA . THR A 1 88 ? 2.996 1.693 -0.215 1.00 94.94 88 THR A CA 1
ATOM 692 C C . THR A 1 88 ? 4.283 0.963 -0.592 1.00 94.94 88 THR A C 1
ATOM 694 O O . THR A 1 88 ? 4.452 0.575 -1.748 1.00 94.94 88 THR A O 1
ATOM 697 N N . ASP A 1 89 ? 5.198 0.777 0.358 1.00 95.94 89 ASP A N 1
ATOM 698 C CA . ASP A 1 89 ? 6.502 0.165 0.100 1.00 95.94 89 ASP A CA 1
ATOM 699 C C . ASP A 1 89 ? 6.358 -1.316 -0.279 1.00 95.94 89 ASP A C 1
ATOM 701 O O . ASP A 1 89 ? 6.998 -1.776 -1.226 1.00 95.94 89 ASP A O 1
ATOM 705 N N . GLN A 1 90 ? 5.457 -2.044 0.387 1.00 95.81 90 GLN A N 1
ATOM 706 C CA . GLN A 1 90 ? 5.125 -3.426 0.032 1.00 95.81 90 GLN A CA 1
ATOM 707 C C . GLN A 1 90 ? 4.488 -3.516 -1.359 1.00 95.81 90 GLN A C 1
ATOM 709 O O . GLN A 1 90 ? 4.879 -4.364 -2.158 1.00 95.81 90 GLN A O 1
ATOM 714 N N . ALA A 1 91 ? 3.559 -2.614 -1.696 1.00 95.31 91 ALA A N 1
ATOM 715 C CA . ALA A 1 91 ? 2.964 -2.574 -3.030 1.00 95.31 91 ALA A CA 1
ATOM 716 C C . ALA A 1 91 ? 4.017 -2.317 -4.119 1.00 95.31 91 ALA A C 1
ATOM 718 O O . ALA A 1 91 ? 4.037 -3.021 -5.127 1.00 95.31 91 ALA A O 1
ATOM 719 N N . LYS A 1 92 ? 4.923 -1.351 -3.904 1.00 96.00 92 LYS A N 1
ATOM 720 C CA . LYS A 1 92 ? 6.035 -1.068 -4.826 1.00 96.00 92 LYS A CA 1
ATOM 721 C C . LYS A 1 92 ? 6.926 -2.292 -5.011 1.00 96.00 92 LYS A C 1
ATOM 723 O O . LYS A 1 92 ? 7.249 -2.622 -6.142 1.00 96.00 92 LYS A O 1
ATOM 728 N N . MET A 1 93 ? 7.281 -2.978 -3.926 1.00 97.06 93 MET A N 1
ATOM 729 C CA . MET A 1 93 ? 8.115 -4.180 -3.976 1.00 97.06 93 MET A CA 1
ATOM 730 C C . MET A 1 93 ? 7.476 -5.284 -4.824 1.00 97.06 93 MET A C 1
ATOM 732 O O . MET A 1 93 ? 8.106 -5.771 -5.756 1.00 97.06 93 MET A O 1
ATOM 736 N N . VAL A 1 94 ? 6.211 -5.622 -4.550 1.00 96.38 94 VAL A N 1
ATOM 737 C CA . VAL A 1 94 ? 5.471 -6.655 -5.295 1.00 96.38 94 VAL A CA 1
ATOM 738 C C . VAL A 1 94 ? 5.370 -6.306 -6.781 1.00 96.38 94 VAL A C 1
ATOM 740 O O . VAL A 1 94 ? 5.613 -7.161 -7.631 1.00 96.38 94 VAL A O 1
ATOM 743 N N . LEU A 1 95 ? 5.042 -5.051 -7.103 1.00 95.56 95 LEU A N 1
ATOM 744 C CA . LEU A 1 95 ? 4.931 -4.589 -8.488 1.00 95.56 95 LEU A CA 1
ATOM 745 C C . LEU A 1 95 ? 6.275 -4.634 -9.214 1.00 95.56 95 LEU A C 1
ATOM 747 O O . LEU A 1 95 ? 6.322 -5.085 -10.354 1.00 95.56 95 LEU A O 1
ATOM 751 N N . THR A 1 96 ? 7.356 -4.195 -8.567 1.00 95.81 96 THR A N 1
ATOM 752 C CA . THR A 1 96 ? 8.699 -4.259 -9.148 1.00 95.81 96 THR A CA 1
ATOM 753 C C . THR A 1 96 ? 9.076 -5.701 -9.462 1.00 95.81 96 THR A C 1
ATOM 755 O O . THR A 1 96 ? 9.374 -5.991 -10.613 1.00 95.81 96 THR A O 1
ATOM 758 N N . THR A 1 97 ? 8.968 -6.620 -8.496 1.00 97.12 97 THR A N 1
ATOM 759 C CA . THR A 1 97 ? 9.317 -8.034 -8.711 1.00 97.12 97 THR A CA 1
ATOM 760 C C . THR A 1 97 ? 8.498 -8.660 -9.838 1.00 97.12 97 THR A C 1
ATOM 762 O O . THR A 1 97 ? 9.057 -9.304 -10.720 1.00 97.12 97 THR A O 1
ATOM 765 N N . MET A 1 98 ? 7.185 -8.420 -9.868 1.00 95.75 98 MET A N 1
ATOM 766 C CA . MET A 1 98 ? 6.322 -8.950 -10.925 1.00 95.75 98 MET A CA 1
ATOM 767 C C . MET A 1 98 ? 6.710 -8.418 -12.314 1.00 95.75 98 MET A C 1
ATOM 769 O O . MET A 1 98 ? 6.710 -9.168 -13.286 1.00 95.75 98 MET A O 1
ATOM 773 N N . LEU A 1 99 ? 7.047 -7.131 -12.429 1.00 94.81 99 LEU A N 1
ATOM 774 C CA . LEU A 1 99 ? 7.428 -6.522 -13.707 1.00 94.81 99 LEU A CA 1
ATOM 775 C C . LEU A 1 99 ? 8.829 -6.951 -14.163 1.00 94.81 99 LEU A C 1
ATOM 777 O O . LEU A 1 99 ? 9.038 -7.143 -15.361 1.00 94.81 99 LEU A O 1
ATOM 781 N N . GLU A 1 100 ? 9.761 -7.154 -13.233 1.00 95.56 100 GLU A N 1
ATOM 782 C CA . GLU A 1 100 ? 11.082 -7.724 -13.523 1.00 95.56 100 GLU A CA 1
ATOM 783 C C . GLU A 1 100 ? 10.950 -9.152 -14.072 1.00 95.56 100 GLU A C 1
ATOM 785 O O . GLU A 1 100 ? 11.555 -9.478 -15.093 1.00 95.56 100 GLU A O 1
ATOM 790 N N . GLU A 1 101 ? 10.098 -9.986 -13.463 1.00 96.56 101 GLU A N 1
ATOM 791 C CA . GLU A 1 101 ? 9.806 -11.346 -13.944 1.00 96.56 101 GLU A CA 1
ATOM 792 C C . GLU A 1 101 ? 9.165 -11.361 -15.342 1.00 96.56 101 GLU A C 1
ATOM 794 O O . GLU A 1 101 ? 9.367 -12.301 -16.113 1.00 96.56 101 GLU A O 1
ATOM 799 N N . MET A 1 102 ? 8.431 -10.304 -15.702 1.00 93.69 102 MET A N 1
ATOM 800 C CA . MET A 1 102 ? 7.868 -10.115 -17.043 1.00 93.69 102 MET A CA 1
ATOM 801 C C . MET A 1 102 ? 8.895 -9.619 -18.079 1.00 93.69 102 MET A C 1
ATOM 803 O O . MET A 1 102 ? 8.568 -9.558 -19.264 1.00 93.69 102 MET A O 1
ATOM 807 N N . GLY A 1 103 ? 10.124 -9.289 -17.665 1.00 93.94 103 GLY A N 1
ATOM 808 C CA . GLY A 1 103 ? 11.218 -8.864 -18.544 1.00 93.94 103 GLY A CA 1
ATOM 809 C C . GLY A 1 103 ? 11.404 -7.349 -18.671 1.00 93.94 103 GLY A C 1
ATOM 810 O O . GLY A 1 103 ? 12.219 -6.908 -19.485 1.00 93.94 103 GLY A O 1
ATOM 811 N N . PHE A 1 104 ? 10.690 -6.540 -17.881 1.00 94.88 104 PHE A N 1
ATOM 812 C CA . PHE A 1 104 ? 10.963 -5.106 -17.814 1.00 94.88 104 PHE A CA 1
ATOM 813 C C . PHE A 1 104 ? 12.260 -4.851 -17.042 1.00 94.88 104 PHE A C 1
ATOM 815 O O . PHE A 1 104 ? 12.489 -5.419 -15.979 1.00 94.88 104 PHE A O 1
ATOM 822 N N . VAL A 1 105 ? 13.103 -3.968 -17.575 1.00 92.69 105 VAL A N 1
ATOM 823 C CA . VAL A 1 105 ? 14.402 -3.612 -16.976 1.00 92.69 105 VAL A CA 1
ATOM 824 C C . VAL A 1 105 ? 14.318 -2.253 -16.290 1.00 92.69 105 VAL A C 1
ATOM 826 O O . VAL A 1 105 ? 14.891 -2.042 -15.226 1.00 92.69 105 VAL A O 1
ATOM 829 N N . GLU A 1 106 ? 13.575 -1.322 -16.888 1.00 93.06 106 GLU A N 1
ATOM 830 C CA . GLU A 1 106 ? 13.405 0.027 -16.361 1.00 93.06 106 GLU A CA 1
ATOM 831 C C . GLU A 1 106 ? 11.981 0.211 -15.831 1.00 93.06 106 GLU A C 1
ATOM 833 O O . GLU A 1 106 ? 11.048 0.524 -16.575 1.00 93.06 106 GLU A O 1
ATOM 838 N N . ILE A 1 107 ? 11.813 0.014 -14.521 1.00 94.31 107 ILE A N 1
ATOM 839 C CA . ILE A 1 107 ? 10.522 0.126 -13.837 1.00 94.31 107 ILE A CA 1
ATOM 840 C C . ILE A 1 107 ? 10.498 1.408 -13.010 1.00 94.31 107 ILE A C 1
ATOM 842 O O . ILE A 1 107 ? 11.286 1.595 -12.082 1.00 94.31 107 ILE A O 1
ATOM 846 N N . LYS A 1 108 ? 9.555 2.298 -13.324 1.00 93.69 108 LYS A N 1
ATOM 847 C CA . LYS A 1 108 ? 9.335 3.533 -12.567 1.00 93.69 108 LYS A CA 1
ATOM 848 C C . LYS A 1 108 ? 7.959 3.514 -11.922 1.00 93.69 108 LYS A C 1
ATOM 850 O O . LYS A 1 108 ? 6.954 3.641 -12.615 1.00 93.69 108 LYS A O 1
ATOM 855 N N . ILE A 1 109 ? 7.918 3.424 -10.594 1.00 93.75 109 ILE A N 1
ATOM 856 C CA . ILE A 1 109 ? 6.670 3.466 -9.825 1.00 93.75 109 ILE A CA 1
ATOM 857 C C . ILE A 1 109 ? 6.524 4.830 -9.150 1.00 93.75 109 ILE A C 1
ATOM 859 O O . ILE A 1 109 ? 7.408 5.265 -8.412 1.00 93.75 109 ILE A O 1
ATOM 863 N N . THR A 1 110 ? 5.403 5.506 -9.389 1.00 91.44 110 THR A N 1
ATOM 864 C CA . THR A 1 110 ? 5.049 6.783 -8.759 1.00 91.44 110 THR A CA 1
ATOM 865 C C . THR A 1 110 ? 3.720 6.662 -8.029 1.00 91.44 110 THR A C 1
ATOM 867 O O . THR A 1 110 ? 2.817 5.958 -8.466 1.00 91.44 110 THR A O 1
ATOM 870 N N . GLU A 1 111 ? 3.581 7.344 -6.899 1.00 88.12 111 GLU A N 1
ATOM 871 C CA . GLU A 1 111 ? 2.268 7.534 -6.277 1.00 88.12 111 GLU A CA 1
ATOM 872 C C . GLU A 1 111 ? 1.506 8.610 -7.060 1.00 88.12 111 GLU A C 1
ATOM 874 O O . GLU A 1 111 ? 2.141 9.537 -7.570 1.00 88.12 111 GLU A O 1
ATOM 879 N N . GLU A 1 112 ? 0.174 8.512 -7.167 1.00 74.38 112 GLU A N 1
ATOM 880 C CA . GLU A 1 112 ? -0.681 9.568 -7.731 1.00 74.38 112 GLU A CA 1
ATOM 881 C C . GLU A 1 112 ? -0.537 10.872 -6.919 1.00 74.38 112 GLU A C 1
ATOM 883 O O . GLU A 1 112 ? -1.333 11.225 -6.048 1.00 74.38 112 GLU A O 1
ATOM 888 N N . LEU A 1 113 ? 0.513 11.625 -7.221 1.00 54.72 113 LEU A N 1
ATOM 889 C CA . LEU A 1 113 ? 0.584 13.060 -7.055 1.00 54.72 113 LEU A CA 1
ATOM 890 C C . LEU A 1 113 ? 0.163 13.623 -8.404 1.00 54.72 113 LEU A C 1
ATOM 892 O O . LEU A 1 113 ? 0.852 13.398 -9.395 1.00 54.72 113 LEU A O 1
ATOM 896 N N . ILE A 1 114 ? -1.012 14.261 -8.414 1.00 49.56 114 ILE A N 1
ATOM 897 C CA . ILE A 1 114 ? -1.586 15.105 -9.473 1.00 49.56 114 ILE A CA 1
ATOM 898 C C . ILE A 1 114 ? -0.625 15.270 -10.653 1.00 49.56 114 ILE A C 1
ATOM 900 O O . ILE A 1 114 ? 0.390 15.955 -10.522 1.00 49.56 114 ILE A O 1
ATOM 904 N N . ILE A 1 115 ? -0.967 14.665 -11.795 1.00 44.09 115 ILE A N 1
ATOM 905 C CA . ILE A 1 115 ? -0.277 14.894 -13.070 1.00 44.09 115 ILE A CA 1
ATOM 906 C C . ILE A 1 115 ? -0.115 16.416 -13.210 1.00 44.09 115 ILE A C 1
ATOM 908 O O . ILE A 1 115 ? -1.146 17.100 -13.258 1.00 44.09 115 ILE A O 1
ATOM 912 N N . PRO A 1 116 ? 1.110 16.984 -13.231 1.00 40.62 116 PRO A N 1
ATOM 913 C CA . PRO A 1 116 ? 1.254 18.396 -13.524 1.00 40.62 116 PRO A CA 1
ATOM 914 C C . PRO A 1 116 ? 0.646 18.599 -14.906 1.00 40.62 116 PRO A C 1
ATOM 916 O O . PRO A 1 116 ? 1.089 18.000 -15.885 1.00 40.62 116 PRO A O 1
ATOM 919 N N . GLN A 1 117 ? -0.436 19.374 -14.958 1.00 38.78 117 GLN A N 1
ATOM 920 C CA . GLN A 1 117 ? -1.048 19.783 -16.210 1.00 38.78 117 GLN A CA 1
ATOM 921 C C . GLN A 1 117 ? 0.037 20.530 -16.983 1.00 38.78 117 GLN A C 1
ATOM 923 O O . GLN A 1 117 ? 0.432 21.630 -16.594 1.00 38.78 117 GLN A O 1
ATOM 928 N N . VAL A 1 118 ? 0.572 19.894 -18.025 1.00 43.44 118 VAL A N 1
ATOM 929 C CA . VAL A 1 118 ? 1.464 20.561 -18.968 1.00 43.44 118 VAL A CA 1
ATOM 930 C C . VAL A 1 118 ? 0.591 21.580 -19.690 1.00 43.44 118 VAL A C 1
ATOM 932 O O . VAL A 1 118 ? -0.344 21.203 -20.396 1.00 43.44 118 VAL A O 1
ATOM 935 N N . LYS A 1 119 ? 0.831 22.857 -19.403 1.00 38.09 119 LYS A N 1
ATOM 936 C CA . LYS A 1 119 ? 0.210 23.983 -20.095 1.00 38.09 119 LYS A CA 1
ATOM 937 C C . LYS A 1 119 ? 0.992 24.303 -21.360 1.00 38.09 119 LYS A C 1
ATOM 939 O O . LYS A 1 119 ? 2.237 24.184 -21.303 1.00 38.09 119 LYS A O 1
#

Foldseek 3Di:
DDWDKDWDKAWDPVPKDWDDPDPQAIEIETEQMDTDDIGTPPVPPPVPCPDPDPPDPPPVVVVVVVVVVVSVVVVVVCVVVPVRVVNVVVVVVVVVVVVVVVNHDHYHYHYPDDDPPPD

Secondary structure (DSSP, 8-state):
----EEEEEE--GGG-EEEE-SSSEEEEEEPPPEEEEEEE--TT-------S-TT----HHHHHHHHHHHHHHHHHHHHHHTHHHHHHHHHHHHHHHHHHHTT-SEEEEEE--------

Sequence (119 aa):
MKYNGYLKAGVDFSRIKINTLTDSMVHVSIPKPEIFDTVIDEGSVQIYNESENAFNPIKISDYNEALSREKNIMINDAIKQGILKDATDQAKMVLTTMLEEMGFVEIKITEELIIPQVK

Radius of gyration: 22.24 Å; chains: 1; bounding box: 50×38×60 Å

pLDDT: mean 77.64, std 19.65, range [36.53, 97.12]